Protein AF-A0A932L6X3-F1 (afdb_monomer)

Radius of gyration: 21.23 Å; Cα cont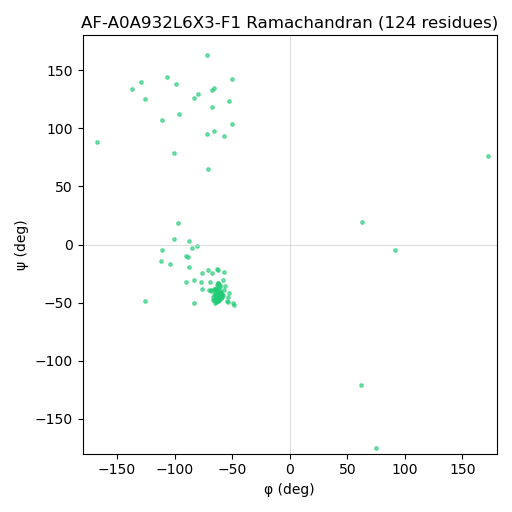acts (8 Å, |Δi|>4): 66; chains: 1; bounding box: 57×38×58 Å

pLDDT: mean 90.29, std 11.77, range [37.94, 98.25]

Structure (mmCIF, N/CA/C/O backbone):
data_AF-A0A932L6X3-F1
#
_entry.id   AF-A0A932L6X3-F1
#
loop_
_atom_site.group_PDB
_atom_site.id
_atom_site.type_symbol
_atom_site.label_atom_id
_atom_site.label_alt_id
_atom_site.label_comp_id
_atom_site.label_asym_id
_atom_site.label_entity_id
_atom_site.label_seq_id
_atom_site.pdbx_PDB_ins_code
_atom_site.Cartn_x
_atom_site.Cartn_y
_atom_site.Cartn_z
_atom_site.occupancy
_atom_site.B_iso_or_equiv
_atom_site.auth_seq_id
_atom_site.auth_comp_id
_atom_site.auth_asym_id
_atom_site.auth_atom_id
_atom_site.pdbx_PDB_model_num
ATOM 1 N N . TYR A 1 1 ? -8.498 -7.436 -3.189 1.00 89.88 1 TYR A N 1
ATOM 2 C CA . TYR A 1 1 ? -7.128 -7.111 -3.630 1.00 89.88 1 TYR A CA 1
ATOM 3 C C . TYR A 1 1 ? -6.356 -8.362 -4.043 1.00 89.88 1 TYR A C 1
ATOM 5 O O . TYR A 1 1 ? -6.236 -8.571 -5.238 1.00 89.88 1 TYR A O 1
ATOM 13 N N . LEU A 1 2 ? -5.931 -9.230 -3.110 1.00 95.12 2 LEU A N 1
ATOM 14 C CA . LEU A 1 2 ? -5.042 -10.380 -3.384 1.00 95.12 2 LEU A CA 1
ATOM 15 C C . LEU A 1 2 ? -5.477 -11.262 -4.568 1.00 95.12 2 LEU A C 1
ATOM 17 O O . LEU A 1 2 ? -4.682 -11.518 -5.463 1.00 95.12 2 LEU A O 1
ATOM 21 N N . VAL A 1 3 ? -6.749 -11.680 -4.597 1.00 96.06 3 VAL A N 1
ATOM 22 C CA . VAL A 1 3 ? -7.299 -12.522 -5.678 1.00 96.06 3 VAL A CA 1
ATOM 23 C C . VAL A 1 3 ? -7.204 -11.826 -7.034 1.00 96.06 3 VAL A C 1
ATOM 25 O O . VAL A 1 3 ? -6.735 -12.416 -7.996 1.00 96.06 3 VAL A O 1
ATOM 28 N N . ILE A 1 4 ? -7.601 -10.554 -7.097 1.00 96.44 4 ILE A N 1
ATOM 29 C CA . ILE A 1 4 ? -7.543 -9.753 -8.326 1.00 96.44 4 ILE A CA 1
ATOM 30 C C . ILE A 1 4 ? -6.086 -9.562 -8.763 1.00 96.44 4 ILE A C 1
ATOM 32 O O . ILE A 1 4 ? -5.774 -9.722 -9.936 1.00 96.44 4 ILE A O 1
ATOM 36 N N . ARG A 1 5 ? -5.185 -9.268 -7.819 1.00 94.00 5 ARG A N 1
ATOM 37 C CA . ARG A 1 5 ? -3.760 -9.029 -8.079 1.00 94.00 5 ARG A CA 1
ATOM 38 C C . ARG A 1 5 ? -3.061 -10.268 -8.644 1.00 94.00 5 ARG A C 1
ATOM 40 O O . ARG A 1 5 ? -2.332 -10.162 -9.623 1.00 94.00 5 ARG A O 1
ATOM 47 N N . LEU A 1 6 ? -3.310 -11.438 -8.057 1.00 95.12 6 LEU A N 1
ATOM 48 C CA . LEU A 1 6 ? -2.791 -12.710 -8.567 1.00 95.12 6 LEU A CA 1
ATOM 49 C C . LEU A 1 6 ? -3.465 -13.106 -9.886 1.00 95.12 6 LEU A C 1
ATOM 51 O O . LEU A 1 6 ? -2.788 -13.575 -10.795 1.00 95.12 6 LEU A O 1
ATOM 55 N N . GLY A 1 7 ? -4.773 -12.874 -10.015 1.00 96.50 7 GLY A N 1
ATOM 56 C CA . GLY A 1 7 ? -5.519 -13.120 -11.248 1.00 96.50 7 GLY A CA 1
ATOM 57 C C . GLY A 1 7 ? -4.977 -12.318 -12.432 1.00 96.50 7 GLY A C 1
ATOM 58 O O . GLY A 1 7 ? -4.759 -12.886 -13.496 1.00 96.50 7 GLY A O 1
ATOM 59 N N . ASP A 1 8 ? -4.672 -11.033 -12.239 1.00 95.12 8 ASP A N 1
ATOM 60 C CA . ASP A 1 8 ? -4.056 -10.181 -13.266 1.00 95.12 8 ASP A CA 1
ATOM 61 C C . ASP A 1 8 ? -2.694 -10.733 -13.728 1.00 95.12 8 ASP A C 1
ATOM 63 O O . ASP A 1 8 ? -2.431 -10.809 -14.929 1.00 95.12 8 ASP A O 1
ATOM 67 N N . LEU A 1 9 ? -1.858 -11.226 -12.806 1.00 94.50 9 LEU A N 1
ATOM 68 C CA . LEU A 1 9 ? -0.585 -11.872 -13.156 1.00 94.50 9 LEU A CA 1
ATOM 69 C C . LEU A 1 9 ? -0.773 -13.159 -13.964 1.00 94.50 9 LEU A C 1
ATOM 71 O O . LEU A 1 9 ? 0.012 -13.420 -14.878 1.00 94.50 9 LEU A O 1
ATOM 75 N N . VAL A 1 10 ? -1.792 -13.958 -13.642 1.00 96.31 10 VAL A N 1
ATOM 76 C CA . VAL A 1 10 ? -2.127 -15.175 -14.396 1.00 96.31 10 VAL A CA 1
ATOM 77 C C . VAL A 1 10 ? -2.604 -14.817 -15.802 1.00 96.31 10 VAL A C 1
ATOM 79 O O . VAL A 1 10 ? -2.077 -15.361 -16.768 1.00 96.31 10 VAL A O 1
ATOM 82 N N . VAL A 1 11 ? -3.527 -13.858 -15.935 1.00 97.50 11 VAL A N 1
ATOM 83 C CA . VAL A 1 11 ? -4.054 -13.400 -17.235 1.00 97.50 11 VAL A CA 1
ATOM 84 C C . VAL A 1 11 ? -2.942 -12.838 -18.125 1.00 97.50 11 VAL A C 1
ATOM 86 O O . VAL A 1 11 ? -2.940 -13.071 -19.330 1.00 97.50 11 VAL A O 1
ATOM 89 N N . ARG A 1 12 ? -1.951 -12.152 -17.544 1.00 95.06 12 ARG A N 1
ATOM 90 C CA . ARG A 1 12 ? -0.779 -11.626 -18.267 1.00 95.06 12 ARG A CA 1
ATOM 91 C C . ARG A 1 12 ? 0.316 -12.665 -18.534 1.00 95.06 12 ARG A C 1
ATOM 93 O O . ARG A 1 12 ? 1.354 -12.307 -19.086 1.00 95.06 12 ARG A O 1
ATOM 100 N N . GLY A 1 13 ? 0.149 -13.915 -18.091 1.00 93.25 13 GLY A N 1
ATOM 101 C CA . GLY A 1 13 ? 1.181 -14.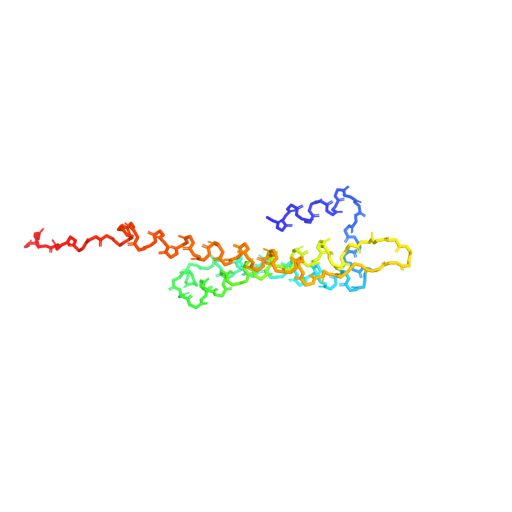956 -18.189 1.00 93.25 13 GLY A CA 1
ATOM 102 C C . GLY A 1 13 ? 2.454 -14.644 -17.389 1.00 93.25 13 GLY A C 1
ATOM 103 O O . GLY A 1 13 ? 3.517 -15.200 -17.654 1.00 93.25 13 GLY A O 1
ATOM 104 N N . ALA A 1 14 ? 2.374 -13.738 -16.413 1.00 92.69 14 ALA A N 1
ATOM 105 C CA . ALA A 1 14 ? 3.509 -13.210 -15.662 1.00 92.69 14 ALA A CA 1
ATOM 106 C C . ALA A 1 14 ? 3.676 -13.855 -14.277 1.00 92.69 14 ALA A C 1
ATOM 108 O O . ALA A 1 14 ? 4.556 -13.449 -13.524 1.00 92.69 14 ALA A O 1
ATOM 109 N N . ILE A 1 15 ? 2.873 -14.863 -13.925 1.00 91.62 15 ILE A N 1
ATOM 110 C CA . ILE A 1 15 ? 2.871 -15.462 -12.582 1.00 91.62 15 ILE A CA 1
ATOM 111 C C . ILE A 1 15 ? 4.247 -15.991 -12.147 1.00 91.62 15 ILE A C 1
ATOM 113 O O . ILE A 1 15 ? 4.640 -15.819 -10.998 1.00 91.62 15 ILE A O 1
ATOM 117 N N . PHE A 1 16 ? 5.039 -16.541 -13.071 1.00 91.75 16 PHE A N 1
ATOM 118 C CA . PHE A 1 16 ? 6.387 -17.028 -12.763 1.00 91.75 16 PHE A CA 1
ATOM 119 C C . PHE A 1 16 ? 7.391 -15.898 -12.494 1.00 91.75 16 PHE A C 1
ATOM 121 O O . PHE A 1 16 ? 8.366 -16.108 -11.772 1.00 91.75 16 PHE A O 1
ATOM 128 N N . LYS A 1 17 ? 7.129 -14.674 -12.983 1.00 90.75 17 LYS A N 1
ATOM 129 C CA . LYS A 1 17 ? 7.967 -13.495 -12.700 1.00 90.75 17 LYS A CA 1
ATOM 130 C C . LYS A 1 17 ? 7.990 -13.145 -11.217 1.00 90.75 17 LYS A C 1
ATOM 132 O O . LYS A 1 17 ? 8.956 -12.535 -10.764 1.00 90.75 17 LYS A O 1
ATOM 137 N N . VAL A 1 18 ? 6.985 -13.585 -10.457 1.00 90.50 18 VAL A N 1
ATOM 138 C CA . VAL A 1 18 ? 6.947 -13.458 -8.996 1.00 90.50 18 VAL A CA 1
ATOM 139 C C . VAL A 1 18 ? 8.158 -14.115 -8.333 1.00 90.50 18 VAL A C 1
ATOM 141 O O . VAL A 1 18 ? 8.540 -13.661 -7.267 1.00 90.50 18 VAL A O 1
ATOM 144 N N . PHE A 1 19 ? 8.826 -15.086 -8.963 1.00 91.88 19 PHE A N 1
ATOM 145 C CA . PHE A 1 19 ? 9.991 -15.773 -8.383 1.00 91.88 19 PHE A CA 1
ATOM 146 C C . PHE A 1 19 ? 11.318 -15.485 -9.094 1.00 91.88 19 PHE A C 1
ATOM 148 O O . PHE A 1 19 ? 12.376 -15.781 -8.549 1.00 9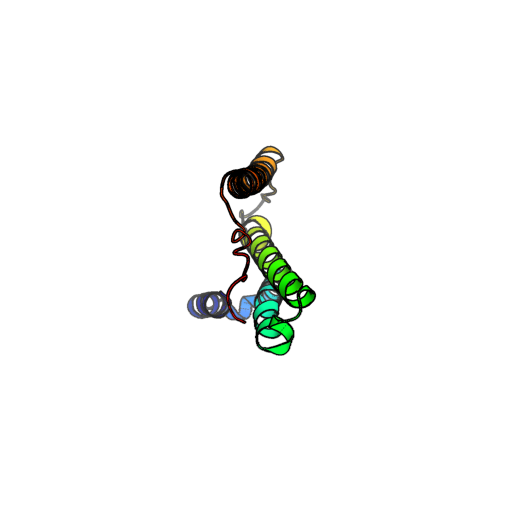1.88 19 PHE A O 1
ATOM 155 N N . THR A 1 20 ? 11.284 -14.915 -10.299 1.00 90.56 20 THR A N 1
ATOM 156 C CA . THR A 1 20 ? 12.476 -14.770 -11.153 1.00 90.56 20 THR A CA 1
ATOM 157 C C . THR A 1 20 ? 12.961 -13.329 -11.323 1.00 90.56 20 THR A C 1
ATOM 159 O O . THR A 1 20 ? 14.006 -13.108 -11.925 1.00 90.56 20 THR A O 1
ATOM 162 N N . SER A 1 21 ? 12.246 -12.334 -10.784 1.00 87.25 21 SER A N 1
ATOM 163 C CA . SER A 1 21 ? 12.498 -10.903 -11.039 1.00 87.25 21 SER A CA 1
ATOM 164 C C . SER A 1 21 ? 13.340 -10.204 -9.959 1.00 87.25 21 SER A C 1
ATOM 166 O O . SER A 1 21 ? 13.322 -8.974 -9.857 1.00 87.25 21 SER A O 1
ATOM 168 N N . GLY A 1 22 ? 14.067 -10.962 -9.131 1.00 91.00 22 GLY A N 1
ATOM 169 C CA . GLY A 1 22 ? 14.988 -10.423 -8.123 1.00 91.00 22 GLY A CA 1
ATOM 170 C C . GLY A 1 22 ? 14.289 -9.554 -7.070 1.00 91.00 22 GLY A C 1
ATOM 171 O O . GLY A 1 22 ? 13.381 -10.010 -6.381 1.00 91.00 22 GLY A O 1
ATOM 172 N N . ILE A 1 23 ? 14.689 -8.285 -6.940 1.00 90.62 23 ILE A N 1
ATOM 173 C CA . ILE A 1 23 ? 14.124 -7.369 -5.931 1.00 90.62 23 ILE A CA 1
ATOM 174 C C . ILE A 1 23 ? 12.613 -7.140 -6.107 1.00 90.62 23 ILE A C 1
ATOM 176 O O . ILE A 1 23 ? 11.887 -7.064 -5.117 1.00 90.62 23 ILE A O 1
ATOM 180 N N . LYS A 1 24 ? 12.119 -7.119 -7.357 1.00 92.88 24 LYS A N 1
ATOM 181 C CA . LYS A 1 24 ? 10.686 -6.956 -7.667 1.00 92.88 24 LYS A CA 1
ATOM 182 C C . LYS A 1 24 ? 9.864 -8.118 -7.098 1.00 92.88 24 LYS A C 1
ATOM 184 O O . LYS A 1 24 ? 8.767 -7.912 -6.591 1.00 92.88 24 LYS A O 1
ATOM 189 N N . SER A 1 25 ? 10.420 -9.329 -7.144 1.00 94.00 25 SER A N 1
ATOM 190 C CA . SER A 1 25 ? 9.825 -10.538 -6.569 1.00 94.00 25 SER A CA 1
ATOM 191 C C . SER A 1 25 ? 9.695 -10.446 -5.051 1.00 94.00 25 SER A C 1
ATOM 193 O O . SER A 1 25 ? 8.626 -10.705 -4.505 1.00 94.00 25 SER A O 1
ATOM 195 N N . VAL A 1 26 ? 10.770 -10.040 -4.369 1.00 95.44 26 VAL A N 1
ATOM 196 C CA . VAL A 1 26 ? 10.787 -9.918 -2.903 1.00 95.44 26 VAL A CA 1
ATOM 197 C C . VAL A 1 26 ? 9.777 -8.876 -2.430 1.00 95.44 26 VAL A C 1
ATOM 199 O O . VAL A 1 26 ? 8.967 -9.171 -1.554 1.00 95.44 26 VAL A O 1
ATOM 202 N N . MET A 1 27 ? 9.785 -7.689 -3.039 1.00 95.69 27 MET A N 1
ATOM 203 C CA . MET A 1 27 ? 8.865 -6.607 -2.681 1.00 95.69 27 MET A CA 1
ATOM 204 C C . MET A 1 27 ? 7.402 -7.001 -2.890 1.00 95.69 27 MET A C 1
ATOM 206 O O . MET A 1 27 ? 6.599 -6.872 -1.966 1.00 95.69 27 MET A O 1
ATOM 210 N N . PHE A 1 28 ? 7.087 -7.626 -4.028 1.00 95.25 28 PHE A N 1
ATOM 211 C CA . PHE A 1 28 ? 5.745 -8.136 -4.296 1.00 95.25 28 PHE A CA 1
ATOM 212 C C . PHE A 1 28 ? 5.292 -9.172 -3.255 1.00 95.25 28 PHE A C 1
ATOM 214 O O . PHE A 1 28 ? 4.155 -9.133 -2.791 1.00 95.25 28 PHE A O 1
ATOM 221 N N . LEU A 1 29 ? 6.162 -10.103 -2.849 1.00 95.62 29 LEU A N 1
ATOM 222 C CA . LEU A 1 29 ? 5.818 -11.099 -1.828 1.00 95.62 29 LEU A CA 1
ATOM 223 C C . LEU A 1 29 ? 5.583 -10.461 -0.452 1.00 95.62 29 LEU A C 1
ATOM 225 O O . LEU A 1 29 ? 4.658 -10.870 0.253 1.00 95.62 29 LEU A O 1
ATOM 229 N N . ILE A 1 30 ? 6.373 -9.447 -0.085 1.00 96.94 30 ILE A N 1
ATOM 230 C CA . ILE A 1 30 ? 6.160 -8.665 1.140 1.00 96.94 30 ILE A CA 1
ATOM 231 C C . ILE A 1 30 ? 4.811 -7.943 1.072 1.00 96.94 30 ILE A C 1
ATOM 233 O O . ILE A 1 30 ? 4.018 -8.064 2.005 1.00 96.94 30 ILE A O 1
ATOM 237 N N . GLU A 1 31 ? 4.510 -7.251 -0.030 1.00 96.38 31 GLU A N 1
ATOM 238 C CA . GLU A 1 31 ? 3.222 -6.582 -0.256 1.00 96.38 31 GLU A CA 1
ATOM 239 C C . GLU A 1 31 ? 2.053 -7.567 -0.075 1.00 96.38 31 GLU A C 1
ATOM 241 O O . GLU A 1 31 ? 1.114 -7.315 0.689 1.00 96.38 31 GLU A O 1
ATOM 246 N N . MET A 1 32 ? 2.138 -8.732 -0.721 1.00 96.56 32 MET A N 1
ATOM 247 C CA . MET A 1 32 ? 1.127 -9.785 -0.637 1.00 96.56 32 MET A CA 1
ATOM 248 C C . MET A 1 32 ? 0.944 -10.304 0.793 1.00 96.56 32 MET A C 1
ATOM 250 O O . MET A 1 32 ? -0.193 -10.486 1.236 1.00 96.56 32 MET A O 1
ATOM 254 N N . ALA A 1 33 ? 2.033 -10.500 1.540 1.00 97.06 33 ALA A N 1
ATOM 255 C CA . ALA A 1 33 ? 1.980 -10.927 2.936 1.00 97.06 33 ALA A CA 1
ATOM 256 C C . ALA A 1 33 ? 1.332 -9.864 3.839 1.00 97.06 33 ALA A C 1
ATOM 258 O O . ALA A 1 33 ? 0.473 -10.188 4.664 1.00 97.06 33 ALA A O 1
ATOM 259 N N . VAL A 1 34 ? 1.681 -8.590 3.648 1.00 97.62 34 VAL A N 1
ATOM 260 C CA . VAL A 1 34 ? 1.135 -7.456 4.410 1.00 97.62 34 VAL A CA 1
ATOM 261 C C . VAL A 1 34 ? -0.370 -7.290 4.166 1.00 97.62 34 VAL A C 1
ATOM 263 O O . VAL A 1 34 ? -1.126 -7.041 5.107 1.00 97.62 34 VAL A O 1
ATOM 266 N N . PHE A 1 35 ? -0.849 -7.502 2.938 1.00 97.06 35 PHE A N 1
ATOM 267 C CA . PHE A 1 35 ? -2.289 -7.506 2.652 1.00 97.06 35 PHE A CA 1
ATOM 268 C C . PHE A 1 35 ? -3.009 -8.789 3.094 1.00 97.06 35 PHE A C 1
ATOM 270 O O . PHE A 1 35 ? -4.215 -8.750 3.349 1.00 97.06 35 PHE A O 1
ATOM 277 N N . ALA A 1 36 ? -2.310 -9.920 3.214 1.00 97.69 36 ALA A N 1
ATOM 278 C CA . ALA A 1 36 ? -2.878 -11.168 3.728 1.00 97.69 36 ALA A CA 1
ATOM 279 C C . ALA A 1 36 ? -3.020 -11.177 5.258 1.00 97.69 36 ALA A C 1
ATOM 281 O O . ALA A 1 36 ? -3.975 -11.749 5.789 1.00 97.69 36 ALA A O 1
ATOM 282 N N . TYR A 1 37 ? -2.119 -10.503 5.975 1.00 97.19 37 TYR A N 1
ATOM 283 C CA . TYR A 1 37 ? -2.130 -10.408 7.435 1.00 97.19 37 TYR A CA 1
ATOM 284 C C . TYR A 1 37 ? -3.491 -10.025 8.056 1.00 97.19 37 TYR A C 1
ATOM 286 O O . TYR A 1 37 ? -3.956 -10.761 8.934 1.00 97.19 37 TYR A O 1
ATOM 294 N N . PRO A 1 38 ? -4.187 -8.944 7.637 1.00 96.50 38 PRO A N 1
ATOM 295 C CA . PRO A 1 38 ? -5.475 -8.576 8.225 1.00 96.50 38 PRO A CA 1
ATOM 296 C C . PRO A 1 38 ? -6.545 -9.653 8.014 1.00 96.50 38 PRO A C 1
ATOM 298 O O . PRO A 1 38 ? -7.359 -9.867 8.909 1.00 96.50 38 PRO A O 1
ATOM 301 N N . ILE A 1 39 ? -6.524 -10.381 6.891 1.00 95.94 39 ILE A N 1
ATOM 302 C CA . ILE A 1 39 ? -7.461 -11.487 6.630 1.00 95.94 39 ILE A CA 1
ATOM 303 C C . ILE A 1 39 ? -7.256 -12.587 7.673 1.00 95.94 39 ILE A C 1
ATOM 305 O O . ILE A 1 39 ? -8.217 -13.051 8.284 1.00 95.94 39 ILE A O 1
ATOM 309 N N . PHE A 1 40 ? -6.001 -12.962 7.927 1.00 95.19 40 PHE A N 1
ATOM 310 C CA . PHE A 1 40 ? -5.676 -13.979 8.920 1.00 95.19 40 PHE A CA 1
ATOM 311 C C . PHE A 1 40 ? -6.051 -13.528 10.336 1.00 95.19 40 PHE A C 1
ATOM 313 O O . PHE A 1 40 ? -6.769 -14.234 11.044 1.00 95.19 40 PHE A O 1
ATOM 320 N N . VAL A 1 41 ? -5.636 -12.325 10.743 1.00 95.75 41 VAL A N 1
ATOM 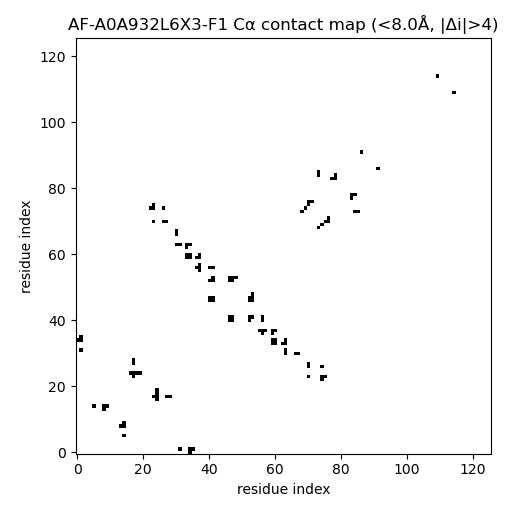321 C CA . VAL A 1 41 ? -5.890 -11.813 12.098 1.00 95.75 41 VAL A CA 1
ATOM 322 C C . VAL A 1 41 ? -7.377 -11.632 12.364 1.00 95.75 41 VAL A C 1
ATOM 324 O O . VAL A 1 41 ? -7.856 -12.048 13.421 1.00 95.75 41 VAL A O 1
ATOM 327 N N . LEU A 1 42 ? -8.110 -11.049 11.418 1.00 95.69 42 LEU A N 1
ATOM 328 C CA . LEU A 1 42 ? -9.530 -10.749 11.567 1.00 95.69 42 LEU A CA 1
ATOM 329 C C . LEU A 1 42 ? -10.429 -11.935 11.217 1.00 95.69 42 LEU A C 1
ATOM 331 O O . LEU A 1 42 ? -11.636 -11.825 11.392 1.00 95.69 42 LEU A O 1
ATOM 335 N N . SER A 1 43 ? -9.914 -13.078 10.764 1.00 94.94 43 SER A N 1
ATOM 336 C CA . SER A 1 43 ? -10.741 -14.281 10.574 1.00 94.94 43 SER A CA 1
ATOM 337 C C . SER A 1 43 ? -11.329 -14.795 11.898 1.00 94.94 43 SER A C 1
ATOM 339 O O . SER A 1 43 ? -12.481 -15.221 11.939 1.00 94.94 43 SER A O 1
ATOM 341 N N . SER A 1 44 ? -10.581 -14.671 13.001 1.00 94.50 44 SER A N 1
ATOM 342 C CA . SER A 1 44 ? -10.999 -15.132 14.327 1.00 94.50 44 SER A CA 1
ATOM 343 C C . SER A 1 44 ? -11.894 -14.111 15.049 1.00 94.50 44 SER A C 1
ATOM 345 O O . SER A 1 44 ? -11.463 -12.973 15.277 1.00 94.50 44 SER A O 1
ATOM 347 N N . PRO A 1 45 ? -13.096 -14.506 15.521 1.00 92.00 45 PRO A N 1
ATOM 348 C CA . PRO A 1 45 ? -13.965 -13.638 16.319 1.00 92.00 45 PRO A CA 1
ATOM 349 C C . PRO A 1 45 ? -13.313 -13.126 17.610 1.00 92.00 45 PRO A C 1
ATOM 351 O O . PRO A 1 45 ? -13.601 -12.013 18.047 1.00 92.00 45 PRO A O 1
ATOM 354 N N . ALA A 1 46 ? -12.408 -13.906 18.210 1.00 92.88 46 ALA A N 1
ATOM 355 C CA . ALA A 1 46 ? -11.699 -13.512 19.427 1.00 92.88 46 ALA A CA 1
ATOM 356 C C . ALA A 1 46 ? -10.718 -12.356 19.169 1.00 92.88 46 ALA A C 1
ATOM 358 O O . ALA A 1 46 ? -10.626 -11.420 19.964 1.00 92.88 46 ALA A O 1
ATOM 359 N N . ASN A 1 47 ? -10.028 -12.378 18.026 1.00 93.62 47 ASN A N 1
ATOM 360 C CA . ASN A 1 47 ? -9.082 -11.327 17.653 1.00 93.62 47 ASN A CA 1
ATOM 361 C C . ASN A 1 47 ? -9.783 -10.005 17.327 1.00 93.62 47 ASN A C 1
ATOM 363 O O . ASN A 1 47 ? -9.240 -8.949 17.636 1.00 93.62 47 ASN A O 1
ATOM 367 N N . ARG A 1 48 ? -11.006 -10.050 16.779 1.00 92.88 48 ARG A N 1
ATOM 368 C CA . ARG A 1 48 ? -11.806 -8.846 16.483 1.00 92.88 48 ARG A CA 1
ATOM 369 C C . ARG A 1 48 ? -12.184 -8.043 17.727 1.00 92.88 48 ARG A C 1
ATOM 371 O O . ARG A 1 48 ? -12.484 -6.866 17.612 1.00 92.88 48 ARG A O 1
ATOM 378 N N . LYS A 1 49 ? -12.163 -8.661 18.911 1.00 93.94 49 LYS A N 1
ATOM 379 C CA . LYS A 1 49 ? -12.452 -7.984 20.185 1.00 93.94 49 LYS A CA 1
ATOM 380 C C . LYS A 1 49 ? -11.208 -7.362 20.826 1.00 93.94 49 LYS A C 1
ATOM 382 O O . LYS A 1 49 ? -11.320 -6.623 21.797 1.00 93.94 49 LYS A O 1
ATOM 387 N N . ARG A 1 50 ? -10.009 -7.663 20.314 1.00 95.38 50 ARG A N 1
ATOM 388 C CA . ARG A 1 50 ? -8.740 -7.175 20.867 1.00 95.38 50 ARG A CA 1
ATOM 389 C C . ARG A 1 50 ? -8.288 -5.933 20.106 1.00 95.38 50 ARG A C 1
ATOM 391 O O . ARG A 1 50 ? -7.863 -6.038 18.957 1.00 95.38 50 ARG A O 1
ATOM 398 N N . LEU A 1 51 ? -8.291 -4.779 20.777 1.00 94.56 51 LEU A N 1
ATOM 399 C CA . LEU A 1 51 ? -7.894 -3.494 20.185 1.00 94.56 51 LEU A CA 1
ATOM 400 C C . LEU A 1 51 ? -6.510 -3.545 19.519 1.00 94.56 51 LEU A C 1
ATOM 402 O O . LEU A 1 51 ? -6.349 -3.063 18.405 1.00 94.56 51 LEU A O 1
ATOM 406 N N . SER A 1 52 ? -5.527 -4.196 20.148 1.00 95.44 52 SER A N 1
ATOM 407 C CA . SER A 1 52 ? -4.178 -4.327 19.580 1.00 95.44 52 SER A CA 1
ATOM 408 C C . SER A 1 52 ? -4.151 -5.091 18.254 1.00 95.44 52 SER A C 1
ATOM 410 O O . SER A 1 52 ? -3.364 -4.761 17.371 1.00 95.44 52 SER A O 1
ATOM 412 N N . LYS A 1 53 ? -5.025 -6.090 18.082 1.00 95.94 53 LYS A N 1
ATOM 413 C CA . LYS A 1 53 ? -5.140 -6.860 16.836 1.00 95.94 53 LYS A CA 1
ATOM 414 C C . LYS A 1 53 ? -5.879 -6.077 15.756 1.00 95.94 53 LYS A C 1
ATOM 416 O O . LYS A 1 53 ? -5.464 -6.136 14.603 1.00 95.94 53 LYS A O 1
ATOM 421 N N . LEU A 1 54 ? -6.911 -5.318 16.129 1.00 96.06 54 LEU A N 1
ATOM 422 C CA . LEU A 1 54 ? -7.583 -4.392 15.214 1.00 96.06 54 LEU A CA 1
ATOM 423 C C . LEU A 1 54 ? -6.620 -3.310 14.711 1.00 96.06 54 LEU A C 1
ATOM 425 O O . LEU A 1 54 ? -6.530 -3.092 13.506 1.00 96.06 54 LEU A O 1
ATOM 429 N N . LEU A 1 55 ? -5.852 -2.693 15.614 1.00 97.00 55 LEU A N 1
ATOM 430 C CA . LEU A 1 55 ? -4.854 -1.685 15.261 1.00 97.00 55 LEU A CA 1
ATOM 431 C C . LEU A 1 55 ? -3.765 -2.271 14.359 1.00 97.00 55 LEU A C 1
ATOM 433 O O . LEU A 1 55 ? -3.455 -1.687 13.327 1.00 97.00 55 LEU A O 1
ATOM 437 N N . ALA A 1 56 ? -3.223 -3.443 14.701 1.00 97.06 56 ALA A N 1
ATOM 438 C CA . ALA A 1 56 ? -2.222 -4.108 13.869 1.00 97.06 56 ALA A CA 1
ATOM 439 C C . ALA A 1 56 ? -2.760 -4.432 12.466 1.00 97.06 56 ALA A C 1
ATOM 441 O O . ALA A 1 56 ? -2.055 -4.229 11.483 1.00 97.06 56 ALA A O 1
ATOM 442 N N . ALA A 1 57 ? -4.010 -4.894 12.351 1.00 97.06 57 ALA A N 1
ATOM 443 C CA . ALA A 1 57 ? -4.643 -5.145 11.059 1.00 97.06 57 ALA A CA 1
ATOM 444 C C . ALA A 1 57 ? -4.815 -3.851 10.243 1.00 97.06 57 ALA A C 1
ATOM 446 O O . ALA A 1 57 ? -4.489 -3.839 9.057 1.00 97.06 57 ALA A O 1
ATOM 447 N N . ALA A 1 58 ? -5.259 -2.760 10.874 1.00 96.69 58 ALA A N 1
ATOM 448 C CA . ALA A 1 58 ? -5.407 -1.458 10.223 1.00 96.69 58 ALA A CA 1
ATOM 449 C C . ALA A 1 58 ? -4.059 -0.890 9.748 1.00 96.69 58 ALA A C 1
ATOM 451 O O . ALA A 1 58 ? -3.938 -0.475 8.596 1.00 96.69 58 ALA A O 1
ATOM 452 N N . LEU A 1 59 ? -3.028 -0.936 10.599 1.00 97.44 59 LEU A N 1
ATOM 453 C CA . LEU A 1 59 ? -1.674 -0.512 10.238 1.00 97.44 59 LEU A CA 1
ATOM 454 C C . LEU A 1 59 ? -1.107 -1.367 9.105 1.00 97.44 59 LEU A C 1
ATOM 456 O O . LEU A 1 59 ? -0.555 -0.818 8.161 1.00 97.44 59 LEU A O 1
ATOM 460 N N . SER A 1 60 ? -1.317 -2.685 9.142 1.00 97.62 60 SER A N 1
ATOM 461 C CA . SER A 1 60 ? -0.922 -3.581 8.051 1.00 97.62 60 SER A CA 1
ATOM 462 C C . SER A 1 60 ? -1.575 -3.183 6.729 1.00 97.62 60 SER A C 1
ATOM 464 O O . SER A 1 60 ? -0.905 -3.130 5.705 1.00 97.62 60 SER A O 1
ATOM 466 N N . MET A 1 61 ? -2.871 -2.854 6.730 1.00 96.94 61 MET A N 1
ATOM 467 C CA . MET A 1 61 ? -3.554 -2.394 5.516 1.00 96.94 61 MET A CA 1
ATOM 468 C C . MET A 1 61 ? -2.984 -1.071 4.993 1.00 96.94 61 MET A C 1
ATOM 470 O O . MET A 1 61 ? -2.780 -0.939 3.786 1.00 96.94 61 MET A O 1
ATOM 474 N N . LEU A 1 62 ? -2.692 -0.118 5.883 1.00 96.25 62 LEU A N 1
ATOM 475 C CA . LEU A 1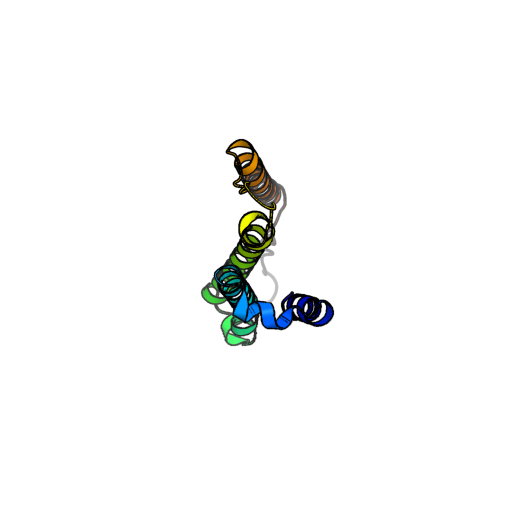 62 ? -2.074 1.155 5.510 1.00 96.25 62 LEU A CA 1
ATOM 476 C C . LEU A 1 62 ? -0.671 0.943 4.925 1.00 96.25 62 LEU A C 1
ATOM 478 O O . LEU A 1 62 ? -0.365 1.459 3.852 1.00 96.25 62 LEU A O 1
ATOM 482 N N . THR A 1 63 ? 0.161 0.134 5.584 1.00 97.50 63 THR A N 1
ATOM 483 C CA . THR A 1 63 ? 1.495 -0.227 5.093 1.00 97.50 63 THR A CA 1
ATOM 484 C C . THR A 1 63 ? 1.417 -0.929 3.741 1.00 97.50 63 THR A C 1
ATOM 486 O O . THR A 1 63 ? 2.191 -0.596 2.852 1.00 97.50 63 THR A O 1
ATOM 489 N N . GLY A 1 64 ? 0.457 -1.835 3.541 1.00 97.06 64 GLY A N 1
ATOM 490 C CA . GLY A 1 64 ? 0.240 -2.491 2.250 1.00 97.06 64 GLY A CA 1
ATOM 491 C C . GLY A 1 64 ? -0.076 -1.493 1.137 1.00 97.06 64 GLY A C 1
ATOM 492 O O . GLY A 1 64 ? 0.493 -1.579 0.053 1.00 97.06 64 GLY A O 1
ATOM 493 N N . ALA A 1 65 ? -0.930 -0.500 1.403 1.00 94.69 65 ALA A N 1
ATOM 494 C CA . ALA A 1 65 ? -1.250 0.543 0.428 1.00 94.69 65 ALA A CA 1
ATOM 495 C C . ALA A 1 65 ? -0.033 1.418 0.076 1.00 94.69 65 ALA A C 1
ATOM 497 O O . ALA A 1 65 ? 0.146 1.783 -1.088 1.00 94.69 65 ALA A O 1
ATOM 498 N N . ILE A 1 66 ? 0.817 1.725 1.061 1.00 94.88 66 ILE A N 1
ATOM 499 C CA . ILE A 1 66 ? 2.073 2.459 0.850 1.00 94.88 66 ILE A CA 1
ATOM 500 C C . ILE A 1 66 ? 3.045 1.625 0.011 1.00 94.88 66 ILE A C 1
ATOM 502 O O . ILE A 1 66 ? 3.577 2.127 -0.978 1.00 94.88 66 ILE A O 1
ATOM 506 N N . LEU A 1 67 ? 3.239 0.350 0.362 1.00 96.19 67 LEU A N 1
ATOM 507 C CA . LEU A 1 67 ? 4.096 -0.567 -0.393 1.00 96.19 67 LEU A CA 1
ATOM 508 C C . LEU A 1 67 ? 3.626 -0.701 -1.838 1.00 96.19 67 LEU A C 1
ATOM 510 O O . LEU A 1 67 ? 4.441 -0.563 -2.737 1.00 96.19 67 LEU A O 1
ATOM 514 N N . TYR A 1 68 ? 2.320 -0.825 -2.072 1.00 95.25 68 TYR A N 1
ATOM 515 C CA . TYR A 1 68 ? 1.768 -0.867 -3.426 1.00 95.25 68 TYR A CA 1
ATOM 516 C C . TYR A 1 68 ? 2.120 0.365 -4.263 1.00 95.25 68 TYR A C 1
ATOM 518 O O . TYR A 1 68 ? 2.430 0.256 -5.451 1.00 95.25 68 TYR A O 1
ATOM 526 N N . ARG A 1 69 ? 2.105 1.558 -3.655 1.00 93.31 69 ARG A N 1
ATOM 527 C CA . ARG A 1 69 ? 2.538 2.788 -4.333 1.00 93.31 69 ARG A CA 1
ATOM 528 C C . ARG A 1 69 ? 4.038 2.755 -4.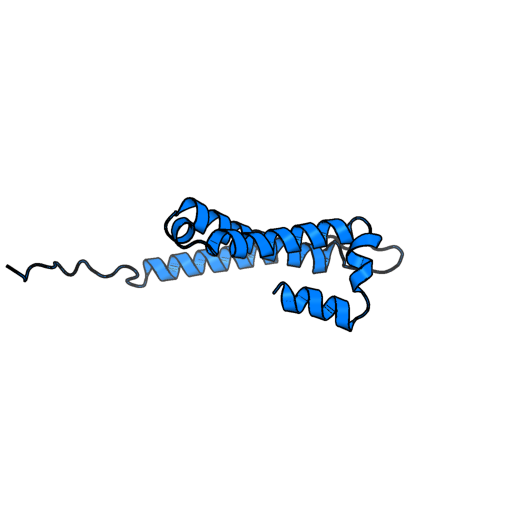629 1.00 93.31 69 ARG A C 1
ATOM 530 O O . ARG A 1 69 ? 4.432 3.072 -5.746 1.00 93.31 69 ARG A O 1
ATOM 537 N N . ILE A 1 70 ? 4.863 2.348 -3.670 1.00 93.44 70 ILE A N 1
ATOM 538 C CA . ILE A 1 70 ? 6.316 2.230 -3.864 1.00 93.44 70 ILE A CA 1
ATOM 539 C C . ILE A 1 70 ? 6.631 1.216 -4.970 1.00 93.44 70 ILE A C 1
ATOM 541 O O . ILE A 1 70 ? 7.425 1.501 -5.866 1.00 93.44 70 ILE A O 1
ATOM 545 N N . ASP A 1 71 ? 5.962 0.069 -4.964 1.00 93.56 71 ASP A N 1
ATOM 546 C CA . ASP A 1 71 ? 6.168 -0.979 -5.952 1.00 93.56 71 ASP A CA 1
ATOM 547 C C . ASP A 1 71 ? 5.779 -0.503 -7.348 1.00 93.56 71 ASP A C 1
ATOM 549 O O . ASP A 1 71 ? 6.539 -0.695 -8.293 1.00 93.56 71 ASP A O 1
ATOM 553 N N . ALA A 1 72 ? 4.644 0.184 -7.487 1.00 90.50 72 ALA A N 1
ATOM 554 C CA . ALA A 1 72 ? 4.181 0.697 -8.773 1.00 90.50 72 ALA A CA 1
ATOM 555 C C . ALA A 1 72 ? 5.050 1.833 -9.342 1.00 90.50 72 ALA A C 1
ATOM 557 O O . ALA A 1 72 ? 5.267 1.867 -10.552 1.00 90.50 72 ALA A O 1
ATOM 558 N N . PHE A 1 73 ? 5.524 2.759 -8.501 1.00 89.00 73 PHE A N 1
ATOM 559 C CA . PHE A 1 73 ? 6.170 3.999 -8.958 1.00 89.00 73 PHE A CA 1
ATOM 560 C C . PHE A 1 73 ? 7.698 4.017 -8.819 1.00 89.00 73 PHE A C 1
ATOM 562 O O . PHE A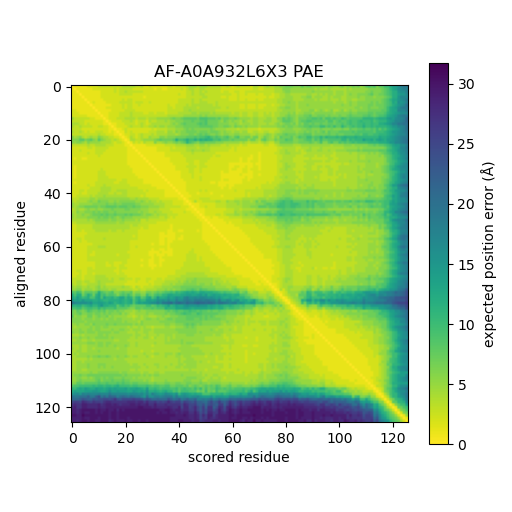 1 73 ? 8.336 4.850 -9.455 1.00 89.00 73 PHE A O 1
ATOM 569 N N . LEU A 1 74 ? 8.295 3.120 -8.025 1.00 89.38 74 LEU A N 1
ATOM 570 C CA . LEU A 1 74 ? 9.745 3.092 -7.785 1.00 89.38 74 LEU A CA 1
ATOM 571 C C . LEU A 1 74 ? 10.381 1.735 -8.092 1.00 89.38 74 LEU A C 1
ATOM 573 O O . LEU A 1 74 ? 11.394 1.686 -8.781 1.00 89.38 74 LEU A O 1
ATOM 577 N N . VAL A 1 75 ? 9.817 0.629 -7.598 1.00 90.69 75 VAL A N 1
ATOM 578 C CA . VAL A 1 75 ? 10.486 -0.687 -7.698 1.00 90.69 75 VAL A CA 1
ATOM 579 C C . VAL A 1 75 ? 10.232 -1.351 -9.048 1.00 90.69 75 VAL A C 1
ATOM 581 O O . VAL A 1 75 ? 11.155 -1.833 -9.706 1.00 90.69 75 VAL A O 1
ATOM 584 N N . ALA A 1 76 ? 8.969 -1.427 -9.461 1.00 87.31 76 ALA A N 1
ATOM 585 C CA . ALA A 1 76 ? 8.577 -2.051 -10.717 1.00 87.31 76 ALA A CA 1
ATOM 586 C C . ALA A 1 76 ? 8.564 -1.063 -11.888 1.00 87.31 76 ALA A C 1
ATOM 588 O O . ALA A 1 76 ? 8.458 -1.514 -13.030 1.00 87.31 76 ALA A O 1
ATOM 589 N N . TYR A 1 77 ? 8.703 0.237 -11.611 1.00 86.56 77 TYR A N 1
ATOM 590 C CA . TYR A 1 77 ? 8.737 1.284 -12.622 1.00 86.56 77 TYR A CA 1
ATOM 591 C C . TYR A 1 77 ? 10.007 1.167 -13.468 1.00 86.56 77 TYR A C 1
ATOM 593 O O . TYR A 1 77 ? 11.122 1.220 -12.953 1.00 86.56 77 TYR A O 1
ATOM 601 N N . ASP A 1 78 ? 9.830 0.944 -14.768 1.00 81.94 78 ASP A N 1
ATOM 602 C CA . ASP A 1 78 ? 10.921 0.763 -15.720 1.00 81.94 78 ASP A CA 1
ATOM 603 C C . ASP A 1 78 ? 10.967 1.966 -16.664 1.00 81.94 78 ASP A C 1
ATOM 605 O O . ASP A 1 78 ? 10.084 2.152 -17.502 1.00 81.94 78 ASP A O 1
ATOM 609 N N . THR A 1 79 ? 11.978 2.812 -16.480 1.00 80.25 79 THR A N 1
ATOM 610 C CA . THR A 1 79 ? 12.215 4.036 -17.259 1.00 80.25 79 THR A CA 1
ATOM 611 C C . THR A 1 79 ? 13.035 3.796 -18.527 1.00 80.25 79 THR A C 1
ATOM 613 O O . THR A 1 79 ? 13.322 4.749 -19.251 1.00 80.25 79 THR A O 1
ATOM 616 N N . GLY A 1 80 ? 13.396 2.545 -18.830 1.00 81.00 80 GLY A N 1
ATOM 617 C CA . GLY A 1 80 ? 14.287 2.221 -19.938 1.00 81.00 80 GLY A CA 1
ATOM 618 C C . GLY A 1 80 ? 15.761 2.548 -19.642 1.00 81.00 80 GLY A C 1
ATOM 619 O O . GLY A 1 80 ? 16.126 2.898 -18.517 1.00 81.00 80 GLY A O 1
ATOM 620 N N . PRO A 1 81 ? 16.653 2.389 -20.634 1.00 81.88 81 PRO A N 1
ATOM 621 C CA . PRO A 1 81 ? 18.092 2.494 -20.417 1.00 81.88 81 PRO A CA 1
ATOM 622 C C . PRO A 1 81 ? 18.548 3.920 -20.063 1.00 81.88 81 PRO A C 1
ATOM 624 O O . PRO A 1 81 ? 18.221 4.885 -20.751 1.00 81.88 81 PRO A O 1
ATOM 627 N N . GLY A 1 82 ? 19.379 4.030 -19.020 1.00 80.31 82 GLY A N 1
ATOM 628 C CA . GLY A 1 82 ? 20.137 5.241 -18.672 1.00 80.31 82 GLY A CA 1
ATOM 629 C C . GLY A 1 82 ? 19.458 6.211 -17.702 1.00 80.31 82 GLY A C 1
ATOM 630 O O . GLY A 1 82 ? 20.094 7.178 -17.291 1.00 80.31 82 GLY A O 1
ATOM 631 N N . TRP A 1 83 ? 18.209 5.958 -17.305 1.00 78.44 83 TRP A N 1
ATOM 632 C CA . TRP A 1 83 ? 17.475 6.808 -16.368 1.00 78.44 83 TRP A CA 1
ATOM 633 C C . TRP A 1 83 ? 16.874 5.984 -15.239 1.00 78.44 83 TRP A C 1
ATOM 635 O O . TRP A 1 83 ? 16.324 4.914 -15.478 1.00 78.44 83 TRP A O 1
ATOM 645 N N . HIS A 1 84 ? 16.938 6.516 -14.021 1.00 81.00 84 HIS A N 1
ATOM 646 C CA . HIS A 1 84 ? 16.245 5.985 -12.853 1.00 81.00 84 HIS A CA 1
ATOM 647 C C . HIS A 1 84 ? 15.418 7.108 -12.235 1.00 81.00 84 HIS A C 1
ATOM 649 O O . HIS A 1 84 ? 15.946 8.182 -11.950 1.00 81.00 84 HIS A O 1
ATOM 655 N N . TYR A 1 85 ? 14.119 6.873 -12.057 1.00 84.31 85 TYR A N 1
ATOM 656 C CA . TYR A 1 85 ? 13.243 7.844 -11.411 1.00 84.31 85 TYR A CA 1
ATOM 657 C C . TYR A 1 85 ? 13.394 7.767 -9.890 1.00 84.31 85 TYR A C 1
ATOM 659 O O . TYR A 1 85 ? 13.283 6.696 -9.293 1.00 84.31 85 TYR A O 1
ATOM 667 N N . PHE A 1 86 ? 13.609 8.922 -9.267 1.00 88.31 86 PHE A N 1
ATOM 668 C CA . PHE A 1 86 ? 13.490 9.100 -7.828 1.00 88.31 86 PHE A CA 1
ATOM 669 C C . PHE A 1 86 ? 12.766 10.424 -7.570 1.00 88.31 86 PHE A C 1
ATOM 671 O O . PHE A 1 86 ? 13.112 11.423 -8.206 1.00 88.31 86 PHE A O 1
ATOM 678 N N . PRO A 1 87 ? 11.765 10.451 -6.676 1.00 89.75 87 PRO A N 1
ATOM 679 C CA . PRO A 1 87 ? 10.932 11.622 -6.491 1.00 89.75 87 PRO A CA 1
ATOM 680 C C . PRO A 1 87 ? 11.757 12.776 -5.928 1.00 89.75 87 PRO A C 1
ATOM 682 O O . PRO A 1 87 ? 12.536 12.631 -4.985 1.00 89.75 87 PRO A O 1
ATOM 685 N N . SER A 1 88 ? 11.561 13.946 -6.511 1.00 93.56 88 SER A N 1
ATOM 686 C CA . SER A 1 88 ? 12.122 15.206 -6.047 1.00 93.56 88 SER A CA 1
ATOM 687 C C . SER A 1 88 ? 11.444 15.685 -4.756 1.00 93.56 88 SER A C 1
ATOM 689 O O . SER A 1 88 ? 10.341 15.258 -4.399 1.00 93.56 88 SER A O 1
ATOM 691 N N . ALA A 1 89 ? 12.087 16.617 -4.045 1.00 95.38 89 ALA A N 1
ATOM 692 C CA . ALA A 1 89 ? 11.518 17.213 -2.833 1.00 95.38 89 ALA A CA 1
ATOM 693 C C . ALA A 1 89 ? 10.103 17.795 -3.050 1.00 95.38 89 ALA A C 1
ATOM 695 O O . ALA A 1 89 ? 9.222 17.468 -2.252 1.00 95.38 89 ALA A O 1
ATOM 696 N N . PRO A 1 90 ? 9.818 18.558 -4.127 1.00 95.81 90 PRO A N 1
ATOM 697 C CA . PRO A 1 90 ? 8.462 19.036 -4.397 1.00 95.81 90 PRO A CA 1
ATOM 698 C C . PRO A 1 90 ? 7.435 17.911 -4.591 1.00 95.81 90 PRO A C 1
ATOM 700 O O . PRO A 1 90 ? 6.331 18.004 -4.060 1.00 95.81 90 PRO A O 1
ATOM 703 N N . GLU A 1 91 ? 7.785 16.824 -5.285 1.00 92.06 91 GLU A N 1
ATOM 704 C CA . GLU A 1 91 ? 6.878 15.680 -5.488 1.00 92.06 91 GLU A CA 1
ATOM 705 C C . GLU A 1 91 ? 6.543 14.979 -4.163 1.00 92.06 91 GLU A C 1
ATOM 707 O O . GLU A 1 91 ? 5.383 14.646 -3.895 1.00 92.06 91 GLU A O 1
ATOM 712 N N . MET A 1 92 ? 7.536 14.820 -3.284 1.00 92.50 92 MET A N 1
ATOM 713 C CA . MET A 1 92 ? 7.311 14.295 -1.934 1.00 92.50 92 MET A CA 1
ATOM 714 C C . MET A 1 92 ? 6.431 15.236 -1.099 1.00 92.50 92 MET A C 1
ATOM 716 O O . MET A 1 92 ? 5.524 14.772 -0.402 1.00 92.50 92 MET A O 1
ATOM 720 N N . MET A 1 93 ? 6.639 16.554 -1.202 1.00 96.12 93 MET A N 1
ATOM 721 C CA . MET A 1 93 ? 5.831 17.553 -0.494 1.00 96.12 93 MET A CA 1
ATOM 722 C C . MET A 1 93 ? 4.362 17.532 -0.915 1.00 96.12 93 MET A C 1
ATOM 724 O O . MET A 1 93 ? 3.505 17.752 -0.064 1.00 96.12 93 MET A O 1
ATOM 728 N N . VAL A 1 94 ? 4.045 17.214 -2.174 1.00 95.25 94 VAL A N 1
ATOM 729 C CA . VAL A 1 94 ? 2.648 17.035 -2.607 1.00 95.25 94 VAL A CA 1
ATOM 730 C C . VAL A 1 94 ? 1.992 15.887 -1.841 1.00 95.25 94 VAL A C 1
ATOM 732 O O . VAL A 1 94 ? 0.906 16.061 -1.294 1.00 95.25 94 VAL A O 1
ATOM 735 N N . THR A 1 95 ? 2.661 14.737 -1.730 1.00 92.06 95 THR A N 1
ATOM 736 C CA . THR A 1 95 ? 2.120 13.578 -0.996 1.00 92.06 95 THR A CA 1
ATOM 737 C C . THR A 1 95 ? 1.929 13.894 0.488 1.00 92.06 95 THR A C 1
ATOM 739 O O . THR A 1 95 ? 0.867 13.630 1.050 1.00 92.06 95 THR A O 1
ATOM 742 N N . ILE A 1 96 ? 2.931 14.516 1.117 1.00 95.19 96 ILE A N 1
ATOM 743 C CA . ILE A 1 96 ? 2.858 14.944 2.522 1.00 95.19 96 ILE A CA 1
ATOM 744 C C . ILE A 1 96 ? 1.733 15.969 2.716 1.00 95.19 96 ILE A C 1
ATOM 746 O O . ILE A 1 96 ? 0.978 15.879 3.682 1.00 95.19 96 ILE A O 1
ATOM 750 N N . GLY A 1 97 ? 1.589 16.915 1.786 1.00 97.56 97 GLY A N 1
ATOM 751 C CA . GLY A 1 97 ? 0.548 17.937 1.805 1.00 97.56 97 GLY A CA 1
ATOM 752 C C . GLY A 1 97 ? -0.855 17.343 1.724 1.00 97.56 97 GLY A C 1
ATOM 753 O O . GLY A 1 97 ? -1.723 17.740 2.497 1.00 97.56 97 GLY A O 1
ATOM 754 N N . VAL A 1 98 ? -1.070 16.347 0.860 1.00 96.50 98 VAL A N 1
ATOM 755 C CA . VAL A 1 98 ? -2.356 15.633 0.770 1.00 96.50 98 VAL A CA 1
ATOM 756 C C . VAL A 1 98 ? -2.686 14.939 2.092 1.00 96.50 98 VAL A C 1
ATOM 758 O O . VAL A 1 98 ? -3.775 15.147 2.622 1.00 96.50 98 VAL A O 1
ATOM 761 N N . ILE A 1 99 ? -1.736 14.208 2.686 1.00 95.44 99 ILE A N 1
ATOM 762 C CA . ILE A 1 99 ? -1.938 13.550 3.990 1.00 95.44 99 ILE A CA 1
ATOM 763 C C . ILE A 1 99 ? -2.248 14.586 5.082 1.00 95.44 99 ILE A C 1
ATOM 765 O O . ILE A 1 99 ? -3.149 14.391 5.897 1.00 95.44 99 ILE A O 1
ATOM 769 N N . ALA A 1 100 ? -1.534 15.713 5.096 1.00 97.69 100 ALA A N 1
ATOM 770 C CA . ALA A 1 100 ? -1.773 16.783 6.060 1.00 97.69 100 ALA A CA 1
ATOM 771 C C . ALA A 1 100 ? -3.179 17.389 5.914 1.00 97.69 100 ALA A C 1
ATOM 773 O O . ALA A 1 100 ? -3.843 17.646 6.920 1.00 97.69 100 ALA A O 1
ATOM 774 N N . ILE A 1 101 ? -3.655 17.577 4.680 1.00 98.25 101 ILE A N 1
ATOM 775 C CA . ILE A 1 101 ? -5.014 18.052 4.393 1.00 98.25 101 ILE A CA 1
ATOM 776 C C . ILE A 1 101 ? -6.058 17.037 4.870 1.00 98.25 101 ILE A C 1
ATOM 778 O O . ILE A 1 101 ? -7.037 17.440 5.495 1.00 98.25 101 ILE A O 1
ATOM 782 N N . GLU A 1 102 ? -5.856 15.737 4.639 1.00 96.62 102 GLU A N 1
ATOM 783 C CA . GLU A 1 102 ? -6.759 14.682 5.125 1.00 96.62 102 GLU A CA 1
ATOM 784 C C . GLU A 1 102 ? -6.863 14.682 6.658 1.00 96.62 102 GLU A C 1
ATOM 786 O O . GLU A 1 102 ? -7.967 14.652 7.212 1.00 96.62 102 GLU A O 1
ATOM 791 N N . VAL A 1 103 ? -5.727 14.792 7.356 1.00 97.12 103 VAL A N 1
ATOM 792 C CA . VAL A 1 103 ? -5.684 14.886 8.826 1.00 97.12 103 VAL A CA 1
ATOM 793 C C . VAL A 1 103 ? -6.378 16.158 9.317 1.00 97.12 103 VAL A C 1
ATOM 795 O O . VAL A 1 103 ? -7.174 16.103 10.257 1.00 97.12 103 VAL A O 1
ATOM 798 N N . LEU A 1 104 ? -6.128 17.304 8.676 1.00 98.00 104 LEU A N 1
ATOM 799 C CA . LEU A 1 104 ? -6.784 18.567 9.015 1.00 98.00 104 LEU A CA 1
ATOM 800 C C . LEU A 1 104 ? -8.303 18.480 8.820 1.00 98.00 104 LEU A C 1
ATOM 802 O O . LEU A 1 104 ? -9.058 18.898 9.699 1.00 98.00 104 LEU A O 1
ATOM 806 N N . ALA A 1 105 ? -8.753 17.913 7.702 1.00 97.62 105 ALA A N 1
ATOM 807 C CA . ALA A 1 105 ? -10.168 17.713 7.417 1.00 97.62 105 ALA A CA 1
ATOM 808 C C . ALA A 1 105 ? -10.821 16.829 8.486 1.00 97.62 105 ALA A C 1
ATOM 810 O O . ALA A 1 105 ? -11.857 17.207 9.036 1.00 97.62 105 ALA A O 1
ATOM 811 N N . TYR A 1 106 ? -10.185 15.710 8.855 1.00 95.69 106 TYR A N 1
ATOM 812 C CA . TYR A 1 106 ? -10.650 14.858 9.950 1.00 95.69 106 TYR A CA 1
ATOM 813 C C . TYR A 1 106 ? -10.816 15.648 11.254 1.00 95.69 106 TYR A C 1
ATOM 815 O O . TYR A 1 106 ? -11.886 15.593 11.859 1.00 95.69 106 TYR A O 1
ATOM 823 N N . ILE A 1 107 ? -9.809 16.441 11.651 1.00 96.25 107 ILE A N 1
ATOM 824 C CA . ILE A 1 107 ? -9.852 17.281 12.863 1.00 96.25 107 ILE A CA 1
ATOM 825 C C . ILE A 1 107 ? -11.019 18.275 12.815 1.00 96.25 107 ILE A C 1
ATOM 827 O O . ILE A 1 107 ? -11.732 18.436 13.808 1.00 96.25 107 ILE A O 1
ATOM 831 N N . ILE A 1 108 ? -11.229 18.943 11.678 1.00 97.12 108 ILE A N 1
ATOM 832 C CA . ILE A 1 108 ? -12.336 19.891 11.498 1.00 97.12 108 ILE A CA 1
ATOM 833 C C . ILE A 1 108 ? -13.679 19.174 11.669 1.00 97.12 108 ILE A C 1
ATOM 835 O O . ILE A 1 108 ? -14.549 19.676 12.382 1.00 97.12 108 ILE A O 1
ATOM 839 N N . PHE A 1 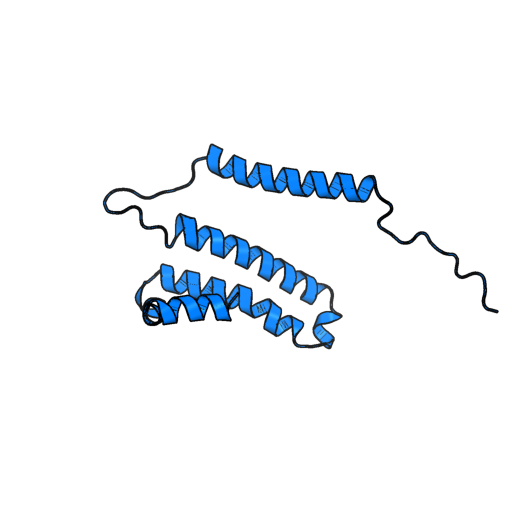109 ? -13.846 17.994 11.066 1.00 96.06 109 PHE A N 1
ATOM 840 C CA . PHE A 1 109 ? -15.095 17.241 11.148 1.00 96.06 109 PHE A CA 1
ATOM 841 C C . PHE A 1 109 ? -15.413 16.789 12.573 1.00 96.06 109 PHE A C 1
ATOM 843 O O . PHE A 1 109 ? -16.509 17.064 13.058 1.00 96.06 109 PHE A O 1
ATOM 850 N N . VAL A 1 110 ? -14.462 16.173 13.279 1.00 95.19 110 VAL A N 1
ATOM 851 C CA . VAL A 1 110 ? -14.708 15.691 14.652 1.00 95.19 110 VAL A CA 1
ATOM 852 C C . VAL A 1 110 ? -14.918 16.818 15.661 1.00 95.19 110 VAL A C 1
ATOM 854 O O . VAL A 1 110 ? -15.560 16.603 16.683 1.00 95.19 110 VAL A O 1
ATOM 857 N N . ARG A 1 111 ? -14.399 18.024 15.390 1.00 92.88 111 ARG A N 1
ATOM 858 C CA . ARG A 1 111 ? -14.634 19.204 16.237 1.00 92.88 111 ARG A CA 1
ATOM 859 C C . ARG A 1 111 ? -15.953 19.908 15.945 1.00 92.88 111 ARG A C 1
ATOM 861 O O . ARG A 1 111 ? -16.506 20.531 16.844 1.00 92.88 111 ARG A O 1
ATOM 868 N N . LYS A 1 112 ? -16.427 19.866 14.699 1.00 93.81 112 LYS A N 1
ATOM 869 C CA . LYS A 1 112 ? -17.630 20.595 14.276 1.00 93.81 112 LYS A CA 1
ATOM 870 C C . LYS A 1 112 ? -18.910 19.780 14.442 1.00 93.81 112 LYS A C 1
ATOM 872 O O . LYS A 1 112 ? -19.960 20.365 14.687 1.00 93.81 112 LYS A O 1
ATOM 877 N N . PHE A 1 113 ? -18.836 18.460 14.291 1.00 92.75 113 PHE A N 1
ATOM 878 C CA . PHE A 1 113 ? -20.004 17.583 14.331 1.00 92.75 113 PHE A CA 1
ATOM 879 C C . PHE A 1 113 ? -20.059 16.763 15.630 1.00 92.75 113 PHE A C 1
ATOM 881 O O . PHE A 1 113 ? -19.015 16.337 16.128 1.00 92.75 113 PHE A O 1
ATOM 888 N N . PRO A 1 114 ? -21.260 16.504 16.185 1.00 87.19 114 PRO A N 1
ATOM 889 C CA . PRO A 1 114 ? -21.421 15.641 17.351 1.00 87.19 114 PRO A CA 1
ATOM 890 C C . PRO A 1 114 ? -21.172 14.177 16.954 1.00 87.19 114 PRO A C 1
ATOM 892 O O . PRO A 1 114 ? -22.056 13.499 16.440 1.00 87.19 114 PRO A O 1
ATOM 895 N N . ILE A 1 115 ? -19.941 13.700 17.155 1.00 85.44 115 ILE A N 1
ATOM 896 C CA . ILE A 1 115 ? -19.511 12.345 16.761 1.00 85.44 115 ILE A CA 1
ATOM 897 C C . ILE A 1 115 ? -19.768 11.264 17.819 1.00 85.44 115 ILE A C 1
ATOM 899 O O . ILE A 1 115 ? -19.777 10.079 17.496 1.00 85.44 115 ILE A O 1
ATOM 903 N N . LEU A 1 116 ? -19.958 11.653 19.081 1.00 82.81 116 LEU A N 1
ATOM 904 C CA . LEU A 1 116 ? -20.347 10.741 20.151 1.00 82.81 116 LEU A CA 1
ATOM 905 C C . LEU A 1 116 ? -21.856 10.863 20.363 1.00 82.81 116 LEU A C 1
ATOM 907 O O . LEU A 1 116 ? -22.358 11.992 20.389 1.00 82.81 116 LEU A O 1
ATOM 911 N N . PRO A 1 117 ? -22.582 9.748 20.563 1.00 77.94 117 PRO A N 1
ATOM 912 C CA . PRO A 1 117 ? -23.933 9.821 21.087 1.00 77.94 117 PRO A CA 1
ATOM 913 C C . PRO A 1 117 ? -23.883 10.648 22.372 1.00 77.94 117 PRO A C 1
ATOM 915 O O . PRO A 1 117 ? -23.103 10.341 23.281 1.00 77.94 117 PRO A O 1
ATOM 918 N N . GLY A 1 118 ? -24.676 11.722 22.435 1.00 69.75 118 GLY A N 1
ATOM 919 C CA . GLY A 1 118 ? -24.895 12.423 23.695 1.00 69.75 118 GLY A CA 1
ATOM 920 C C . GLY A 1 118 ? -25.288 11.386 24.740 1.00 69.75 118 GLY A C 1
ATOM 921 O O . GLY A 1 118 ? -25.948 10.403 24.397 1.00 69.75 118 GLY A O 1
ATOM 922 N N . HIS A 1 119 ? -24.833 11.546 25.982 1.00 59.84 119 HIS A N 1
ATOM 923 C CA . HIS A 1 119 ? -25.296 10.696 27.071 1.00 59.84 119 HIS A CA 1
ATOM 924 C C . HIS A 1 119 ? -26.821 10.832 27.139 1.00 59.84 119 HIS A C 1
ATOM 926 O O . HIS A 1 119 ? -27.344 11.755 27.754 1.00 59.84 119 HIS A O 1
ATOM 932 N N . SER A 1 120 ? -27.545 9.937 26.463 1.00 52.69 120 SER A N 1
ATOM 933 C CA . SER A 1 120 ? -28.907 9.631 26.844 1.00 52.69 120 SER A CA 1
ATOM 934 C C . SER A 1 120 ? -28.737 8.988 28.203 1.00 52.69 120 SER A C 1
ATOM 936 O O . SER A 1 120 ? -28.288 7.850 28.332 1.00 52.69 120 SER A O 1
ATOM 938 N N . THR A 1 121 ? -28.925 9.795 29.240 1.00 50.50 121 THR A N 1
ATOM 939 C CA . THR A 1 121 ? -29.119 9.298 30.585 1.00 50.50 121 THR A CA 1
ATOM 940 C C . THR A 1 121 ? -30.213 8.251 30.458 1.00 50.50 121 THR A C 1
ATOM 942 O O . THR A 1 121 ? -31.377 8.595 30.273 1.00 50.50 121 THR A O 1
ATOM 945 N N . SER A 1 122 ? -29.844 6.972 30.491 1.00 52.38 122 SER A N 1
ATOM 946 C CA . SER A 1 122 ? -30.781 5.873 30.692 1.00 52.38 122 SER A CA 1
ATOM 947 C C . SER A 1 122 ? -31.246 5.942 32.147 1.00 52.38 122 SER A C 1
ATOM 949 O O . SER A 1 122 ? -30.909 5.110 32.979 1.00 52.38 122 SER A O 1
ATOM 951 N N . SER A 1 123 ? -31.953 7.023 32.458 1.00 51.12 123 SER A N 1
ATOM 952 C CA . SER A 1 123 ? -32.783 7.246 33.626 1.00 51.12 123 SER A CA 1
ATOM 953 C C . SER A 1 123 ? -34.203 7.003 33.133 1.00 51.12 123 SER A C 1
ATOM 955 O O . SER A 1 123 ? -34.891 7.940 32.756 1.00 51.12 123 SER A O 1
ATOM 957 N N . ALA A 1 124 ? -34.573 5.729 33.008 1.00 49.88 124 ALA A N 1
ATOM 958 C CA . ALA A 1 124 ? -35.955 5.241 32.935 1.00 49.88 124 ALA A CA 1
ATOM 959 C C . ALA A 1 124 ? -35.943 3.745 32.589 1.00 49.88 124 ALA A C 1
ATOM 961 O O . ALA A 1 124 ? -36.180 3.358 31.449 1.00 49.88 124 ALA A O 1
ATOM 962 N N . ALA A 1 125 ? -35.623 2.922 33.579 1.00 43.50 125 ALA A N 1
ATOM 963 C CA . ALA A 1 125 ? -36.243 1.617 33.779 1.00 43.50 125 ALA A CA 1
ATOM 964 C C . ALA A 1 125 ? -35.828 1.164 35.180 1.00 43.50 125 ALA A C 1
ATOM 966 O O . ALA A 1 125 ? -34.750 0.599 35.372 1.00 43.50 125 ALA A O 1
ATOM 967 N N . GLU A 1 126 ? -36.652 1.582 36.143 1.00 37.94 126 GLU A N 1
ATOM 968 C CA . GLU A 1 126 ? -36.894 0.844 37.386 1.00 37.94 126 GLU A CA 1
ATOM 969 C C . GLU A 1 126 ? -37.127 -0.650 37.115 1.00 37.94 126 GLU A C 1
ATOM 971 O O . GLU A 1 126 ? -37.688 -0.981 36.041 1.00 37.94 126 GLU A O 1
#

Sequence (126 aa):
YLVIRLGDLVVRGAIFKVFTSGIKSVMFLIEMAVFAYPIFVLSSPANRKRLSKLLAAALSMLTGAILYRIDAFLVAYDTGPGWHYFPSAPEMMVTIGVIAIEVLAYIIFVRKFPILPGHSTSSAAE

Mean predicted aligned error: 6.63 Å

Solvent-accessible surface area (backbone atoms only — not comparable to full-atom values): 7414 Å² total; per-residue (Å²): 106,70,68,59,57,54,46,52,30,52,78,68,71,42,56,67,45,54,77,70,50,59,70,51,17,54,52,52,52,50,36,52,48,34,57,43,46,36,57,62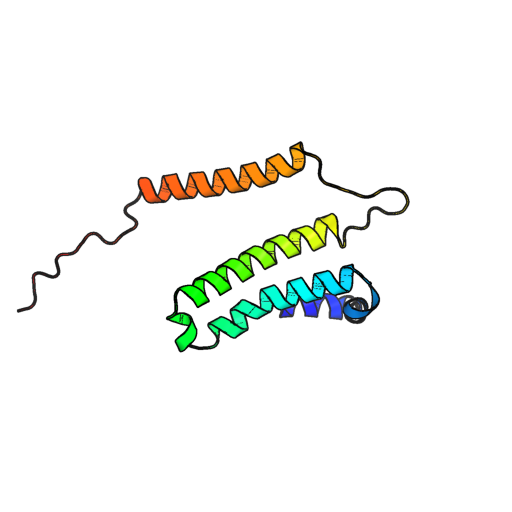,53,58,66,39,76,73,38,65,72,35,67,71,52,48,50,50,28,53,51,30,47,55,50,23,55,52,43,51,51,44,39,60,67,52,65,66,46,80,73,58,92,95,51,81,82,73,85,49,73,68,60,51,47,51,56,52,48,52,55,50,50,54,53,49,50,51,55,52,48,63,72,74,44,88,81,61,83,71,85,72,71,87,80,83,78,133

Secondary structure (DSSP, 8-state):
-HHHHHHHHHHTT-TTHHHHSTHHHHHHHHHHHHHHHHHHHHHSHHHHT-HHHHHHHHHHHHHHHHHHHHIIIIIS----TT------HHHHHHHHHHHHHHHHHHHHHHHHS--SPP--------

Foldseek 3Di:
DLVVVCVVCVVVVNNCVLPVVPPLNVLVVLLNVLLCQLVVQVVDPVSVVDPVSVVSSVVSVVVSVVSVVCSVPAVVDDPDPPDHDDDDPVRVVVVVVVVVVVVVVVVCDPVPDDPDPDPPPPPDDD